Protein AF-A0A9P5PUR4-F1 (afdb_monomer)

Nearest PDB structures (foldseek):
  8imy-assembly1_S  TM=3.663E-01  e=2.023E+00  Homo sapiens

Organism: NCBI:txid206335

pLDDT: mean 73.43, std 9.09, range [33.31, 90.12]

Radius of gyration: 15.85 Å; Cα contacts (8 Å, |Δi|>4): 167; chains: 1; bounding box: 32×38×41 Å

Structure (mmCIF, N/CA/C/O backbone):
data_AF-A0A9P5PUR4-F1
#
_entry.id   AF-A0A9P5PUR4-F1
#
loop_
_atom_site.group_PDB
_atom_site.id
_atom_site.type_symbol
_atom_site.label_atom_id
_atom_site.label_alt_id
_atom_site.label_comp_id
_atom_site.label_asym_id
_atom_site.label_entity_id
_atom_site.label_seq_id
_atom_site.pdbx_PDB_ins_code
_atom_site.Cartn_x
_atom_site.Cartn_y
_atom_site.Cartn_z
_atom_site.occupancy
_atom_site.B_iso_or_equiv
_atom_site.auth_seq_id
_atom_site.auth_comp_id
_atom_site.auth_asym_id
_atom_site.auth_atom_id
_atom_site.pdbx_PDB_model_num
ATOM 1 N N . MET A 1 1 ? -4.296 4.371 4.339 1.00 65.94 1 MET A N 1
ATOM 2 C CA . MET A 1 1 ? -5.454 5.195 3.905 1.00 65.94 1 MET A CA 1
ATOM 3 C C . MET A 1 1 ? -6.447 5.204 5.054 1.00 65.94 1 MET A C 1
ATOM 5 O O . MET A 1 1 ? -6.571 4.180 5.701 1.00 65.94 1 MET A O 1
ATOM 9 N N . ASP A 1 2 ? -7.107 6.327 5.338 1.00 73.69 2 ASP A N 1
ATOM 10 C CA . ASP A 1 2 ? -8.073 6.411 6.443 1.00 73.69 2 ASP A CA 1
ATOM 11 C C . ASP A 1 2 ? -9.507 6.146 5.926 1.00 73.69 2 ASP A C 1
ATOM 13 O O . ASP A 1 2 ? -9.989 6.927 5.097 1.00 73.69 2 ASP A O 1
ATOM 17 N N . PRO A 1 3 ? -10.190 5.073 6.379 1.00 74.69 3 PRO A N 1
ATOM 18 C CA . PRO A 1 3 ? -11.517 4.684 5.894 1.00 74.69 3 PRO A CA 1
ATOM 19 C C . PRO A 1 3 ? -12.637 5.655 6.301 1.00 74.69 3 PRO A C 1
ATOM 21 O O . PRO A 1 3 ? -13.663 5.715 5.618 1.00 74.69 3 PRO A O 1
ATOM 24 N N . VAL A 1 4 ? -12.453 6.439 7.367 1.00 79.50 4 VAL A N 1
ATOM 25 C CA . VAL A 1 4 ? -13.396 7.488 7.777 1.00 79.50 4 VAL A CA 1
ATOM 26 C C . VAL A 1 4 ? -13.270 8.687 6.843 1.00 79.50 4 VAL A C 1
ATOM 28 O O . VAL A 1 4 ? -14.275 9.207 6.357 1.00 79.50 4 VAL A O 1
ATOM 31 N N . VAL A 1 5 ? -12.037 9.088 6.517 1.00 78.88 5 VAL A N 1
ATOM 32 C CA . VAL A 1 5 ? -11.772 10.209 5.597 1.00 78.88 5 VAL A CA 1
ATOM 33 C C . VAL A 1 5 ? -12.307 9.927 4.192 1.00 78.88 5 VAL A C 1
ATOM 35 O O . VAL A 1 5 ? -12.856 10.827 3.559 1.00 78.88 5 VAL A O 1
ATOM 38 N N . VAL A 1 6 ? -12.191 8.688 3.702 1.00 75.88 6 VAL A N 1
ATOM 39 C CA . VAL A 1 6 ? -12.723 8.308 2.379 1.00 75.88 6 VAL A CA 1
ATOM 40 C C . VAL A 1 6 ? -14.222 7.974 2.384 1.00 75.88 6 VAL A C 1
ATOM 42 O O . VAL A 1 6 ? -14.775 7.643 1.338 1.00 75.88 6 VAL A O 1
ATOM 45 N N . GLY A 1 7 ? -14.896 8.074 3.537 1.00 79.44 7 GLY A N 1
ATOM 46 C CA . GLY A 1 7 ? -16.344 7.882 3.661 1.00 79.44 7 GLY A CA 1
ATOM 47 C C . GLY A 1 7 ? -16.814 6.426 3.599 1.00 79.44 7 GLY A C 1
ATOM 48 O O . GLY A 1 7 ? -17.998 6.184 3.367 1.00 79.44 7 GLY A O 1
ATOM 49 N N . LEU A 1 8 ? -15.912 5.461 3.802 1.00 79.94 8 LEU A N 1
ATOM 50 C CA . LEU A 1 8 ? -16.257 4.038 3.906 1.00 79.94 8 LEU A CA 1
ATOM 51 C C . LEU A 1 8 ? -16.859 3.696 5.275 1.00 79.94 8 LEU A C 1
ATOM 53 O O . LEU A 1 8 ? -17.667 2.777 5.373 1.00 79.94 8 LEU A O 1
ATOM 57 N N . ILE A 1 9 ? -16.467 4.437 6.314 1.00 82.19 9 ILE A N 1
ATOM 58 C CA . ILE A 1 9 ? -16.952 4.301 7.691 1.00 82.19 9 ILE A CA 1
ATOM 59 C C . ILE A 1 9 ? -17.417 5.673 8.181 1.00 82.19 9 ILE A C 1
ATOM 61 O O . ILE A 1 9 ? -16.788 6.693 7.889 1.00 82.19 9 ILE A O 1
ATOM 65 N N . LYS A 1 10 ? -18.517 5.730 8.938 1.00 84.06 10 LYS A N 1
ATOM 66 C CA . LYS A 1 10 ? -18.958 6.986 9.554 1.00 84.06 10 LYS A CA 1
ATOM 67 C C . LYS A 1 10 ? -18.080 7.337 10.762 1.00 84.06 10 LYS A C 1
ATOM 69 O O . LYS A 1 10 ? -17.687 6.448 11.515 1.00 84.06 10 LYS A O 1
ATOM 74 N N . PRO A 1 11 ? -17.827 8.628 11.033 1.00 82.38 11 PRO A N 1
ATOM 75 C CA . PRO A 1 11 ? -17.131 9.032 12.252 1.00 82.38 11 PRO A CA 1
ATOM 76 C C . PRO A 1 11 ? -17.808 8.462 13.512 1.00 82.38 11 PRO A C 1
ATOM 78 O O . PRO A 1 11 ? -19.010 8.648 13.704 1.00 82.38 11 PRO A O 1
ATOM 81 N N . GLY A 1 12 ? -17.041 7.767 14.360 1.00 78.62 12 GLY A N 1
ATOM 82 C CA . GLY A 1 12 ? -17.527 7.144 15.603 1.00 78.62 12 GLY A CA 1
ATOM 83 C C . GLY A 1 12 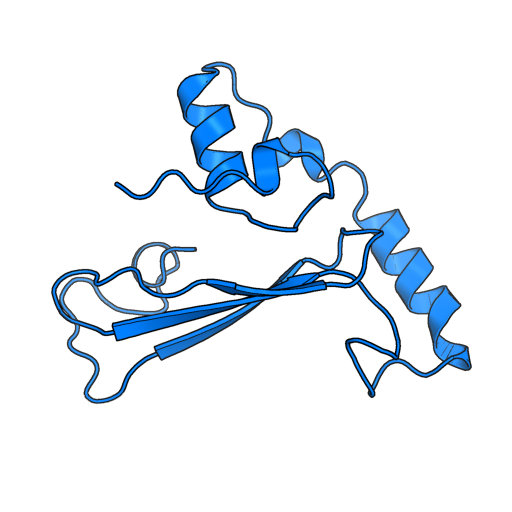? -18.325 5.845 15.421 1.00 78.62 12 GLY A C 1
ATOM 84 O O . GLY A 1 12 ? -18.920 5.345 16.378 1.00 78.62 12 GLY A O 1
ATOM 85 N N . GLU A 1 13 ? -18.381 5.295 14.207 1.00 80.69 13 GLU A N 1
ATOM 86 C CA . GLU A 1 13 ? -19.014 4.004 13.953 1.00 80.69 13 GLU A CA 1
ATOM 87 C C . GLU A 1 13 ? -18.180 2.856 14.530 1.00 80.69 13 GLU A C 1
ATOM 89 O O . GLU A 1 13 ? -16.990 2.715 14.250 1.00 80.69 13 GLU A O 1
ATOM 94 N N . LYS A 1 14 ? -18.830 2.003 15.328 1.00 78.12 14 LYS A N 1
ATOM 95 C CA . LYS A 1 14 ? -18.217 0.794 15.882 1.00 78.12 14 LYS A CA 1
ATOM 96 C C . LYS A 1 14 ? -18.453 -0.375 14.948 1.00 78.12 14 LYS A C 1
ATOM 98 O O . LYS A 1 14 ? -19.593 -0.795 14.751 1.00 78.12 14 LYS A O 1
ATOM 103 N N . LEU A 1 15 ? -17.372 -0.944 14.431 1.00 77.50 15 LEU A N 1
ATOM 104 C CA . LEU A 1 15 ? -17.448 -2.183 13.672 1.00 77.50 15 LEU A CA 1
ATOM 105 C C . LEU A 1 15 ? -17.476 -3.372 14.635 1.00 77.50 15 LEU A C 1
ATOM 107 O O . LEU A 1 15 ? -16.602 -3.521 15.487 1.00 77.50 15 LEU A O 1
ATOM 111 N N . ALA A 1 16 ? -18.470 -4.247 14.481 1.00 79.50 16 ALA A N 1
ATOM 112 C CA . ALA A 1 16 ? -18.553 -5.491 15.252 1.00 79.50 16 ALA A CA 1
ATOM 113 C C . ALA A 1 16 ? -17.455 -6.504 14.873 1.00 79.50 16 ALA A C 1
ATOM 115 O O . ALA A 1 16 ? -17.186 -7.439 15.625 1.00 79.50 16 ALA A O 1
ATOM 116 N N . VAL A 1 17 ? -16.834 -6.324 13.704 1.00 80.69 17 VAL A N 1
ATOM 117 C CA . VAL A 1 17 ? -15.763 -7.167 13.166 1.00 80.69 17 VAL A CA 1
ATOM 118 C C . VAL A 1 17 ? -14.582 -6.295 12.726 1.00 80.69 17 VAL A C 1
ATOM 120 O O . VAL A 1 17 ? -14.800 -5.145 12.339 1.00 80.69 17 VAL A O 1
ATOM 123 N N . PRO A 1 18 ? -13.339 -6.805 12.757 1.00 80.06 18 PRO A N 1
ATOM 124 C CA . PRO A 1 18 ? -12.196 -6.080 12.215 1.00 80.06 18 PRO A CA 1
ATOM 125 C C . PRO A 1 18 ? -12.353 -5.810 10.715 1.00 80.06 18 PRO A C 1
ATOM 127 O O . PRO A 1 18 ? -12.859 -6.657 9.977 1.00 80.06 18 PRO A O 1
ATOM 130 N N . MET A 1 19 ? -11.871 -4.655 10.259 1.00 80.12 19 MET A N 1
ATOM 131 C CA . MET A 1 19 ? -11.778 -4.336 8.836 1.00 80.12 19 MET A CA 1
ATOM 132 C C . MET A 1 19 ? -10.411 -4.770 8.300 1.00 80.12 19 MET A C 1
ATOM 134 O O . MET A 1 19 ? -9.382 -4.518 8.926 1.00 80.12 19 MET A O 1
ATOM 138 N N . ILE A 1 20 ? -10.400 -5.405 7.127 1.00 82.06 20 ILE A N 1
ATOM 139 C CA . ILE A 1 20 ? -9.179 -5.702 6.372 1.00 82.06 20 ILE A CA 1
ATOM 140 C C . ILE A 1 20 ? -9.207 -4.845 5.113 1.00 82.06 20 ILE A C 1
ATOM 142 O O . ILE A 1 20 ? -10.127 -4.960 4.303 1.00 82.06 20 ILE A O 1
ATOM 146 N N . GLN A 1 21 ? -8.196 -4.002 4.945 1.00 78.75 21 GLN A N 1
ATOM 147 C CA . GLN A 1 21 ? -7.989 -3.220 3.742 1.00 78.75 21 GLN A CA 1
ATOM 148 C C . GLN A 1 21 ? -6.829 -3.820 2.946 1.00 78.75 21 GLN A C 1
ATOM 150 O O . GLN A 1 21 ? -5.714 -3.952 3.443 1.00 78.75 21 GLN A O 1
ATOM 155 N N . ILE A 1 22 ? -7.098 -4.176 1.689 1.00 79.38 22 ILE A N 1
ATOM 156 C CA . ILE A 1 22 ? -6.078 -4.634 0.744 1.00 79.38 22 ILE A CA 1
ATOM 157 C C . ILE A 1 22 ? -5.817 -3.494 -0.236 1.00 79.38 22 ILE A C 1
ATOM 159 O O . ILE A 1 22 ? -6.723 -3.073 -0.956 1.00 79.38 22 ILE A O 1
ATOM 163 N N . VAL A 1 23 ? -4.592 -2.976 -0.243 1.00 76.62 23 VAL A N 1
ATOM 164 C CA . VAL A 1 23 ? -4.173 -1.896 -1.136 1.00 76.62 23 VAL A CA 1
ATOM 165 C C . VAL A 1 23 ? -3.243 -2.447 -2.198 1.00 76.62 23 VAL A C 1
ATOM 167 O O . VAL A 1 23 ? -2.181 -2.989 -1.895 1.00 76.62 23 VAL A O 1
ATOM 170 N N . PHE A 1 24 ? -3.641 -2.264 -3.451 1.00 75.50 24 PHE A N 1
ATOM 171 C CA . PHE A 1 24 ? -2.856 -2.660 -4.607 1.00 75.50 24 PHE A CA 1
ATOM 172 C C . PHE A 1 24 ? -2.038 -1.472 -5.128 1.00 75.50 24 PHE A C 1
ATOM 174 O O . PHE A 1 24 ? -2.547 -0.580 -5.806 1.00 75.50 24 PHE A O 1
ATOM 181 N N . ALA A 1 25 ? -0.752 -1.466 -4.793 1.00 75.62 25 ALA A N 1
ATOM 182 C CA . ALA A 1 25 ? 0.259 -0.528 -5.255 1.00 75.62 25 ALA A CA 1
ATOM 183 C C . ALA A 1 25 ? 0.798 -0.965 -6.631 1.00 75.62 25 ALA A C 1
ATOM 185 O O . ALA A 1 25 ? 1.912 -1.471 -6.779 1.00 75.62 25 ALA A O 1
ATOM 186 N N . LEU A 1 26 ? -0.038 -0.781 -7.655 1.00 71.12 26 LEU A N 1
ATOM 187 C CA . LEU A 1 26 ? 0.208 -1.278 -9.013 1.00 71.12 26 LEU A CA 1
ATOM 188 C C . LEU A 1 26 ? 1.416 -0.632 -9.706 1.00 71.12 26 LEU A C 1
ATOM 190 O O . LEU A 1 26 ? 1.959 -1.222 -10.630 1.00 71.12 26 LEU A O 1
ATOM 194 N N . GLY A 1 27 ? 1.820 0.562 -9.262 1.00 65.62 27 GLY A N 1
ATOM 195 C CA . GLY A 1 27 ? 2.907 1.358 -9.840 1.00 65.62 27 GLY A CA 1
ATOM 196 C C . GLY A 1 27 ? 4.324 0.864 -9.526 1.00 65.62 27 GLY A C 1
ATOM 197 O O . GLY A 1 27 ? 5.283 1.390 -10.086 1.00 65.62 27 GLY A O 1
ATOM 198 N N . SER A 1 28 ? 4.474 -0.119 -8.633 1.00 68.94 28 SER A N 1
ATOM 199 C CA . SER A 1 28 ? 5.788 -0.621 -8.224 1.00 68.94 28 SER A CA 1
ATOM 200 C C . SER A 1 28 ? 6.359 -1.600 -9.248 1.00 68.94 28 SER A C 1
ATOM 202 O O . SER A 1 28 ? 5.723 -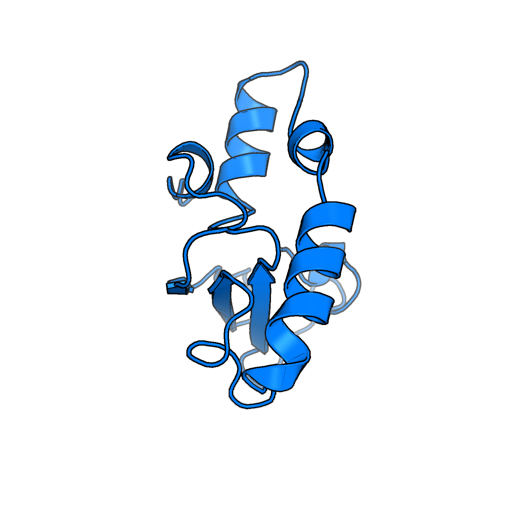2.593 -9.592 1.00 68.94 28 SER A O 1
ATOM 204 N N . GLU A 1 29 ? 7.597 -1.366 -9.682 1.00 65.81 29 GLU A N 1
ATOM 205 C CA . GLU A 1 29 ? 8.342 -2.309 -10.530 1.00 65.81 29 GLU A CA 1
ATOM 206 C C . GLU A 1 29 ? 8.769 -3.570 -9.756 1.00 65.81 29 GLU A C 1
ATOM 208 O O . GLU A 1 29 ? 8.970 -4.630 -10.346 1.00 65.81 29 GLU A O 1
ATOM 213 N N . THR A 1 30 ? 8.866 -3.477 -8.426 1.00 69.94 30 THR A N 1
ATOM 214 C CA . THR A 1 30 ? 9.218 -4.601 -7.553 1.00 69.94 30 THR A CA 1
ATOM 215 C C . THR A 1 30 ? 7.963 -5.204 -6.936 1.00 69.94 30 THR A C 1
ATOM 217 O O . THR A 1 30 ? 7.203 -4.511 -6.250 1.00 69.94 30 THR A O 1
ATOM 220 N N . CYS A 1 31 ? 7.782 -6.511 -7.130 1.00 64.75 31 CYS A N 1
ATOM 221 C CA . CYS A 1 31 ? 6.702 -7.272 -6.514 1.00 64.75 31 CYS A CA 1
ATOM 222 C C . CYS A 1 31 ? 6.967 -7.493 -5.020 1.00 64.75 31 CYS A C 1
ATOM 224 O O . CYS A 1 31 ? 8.032 -7.979 -4.636 1.00 64.75 31 CYS A O 1
ATOM 226 N N . ALA A 1 32 ? 6.008 -7.138 -4.165 1.00 72.19 32 ALA A N 1
ATOM 227 C CA . ALA A 1 32 ? 6.1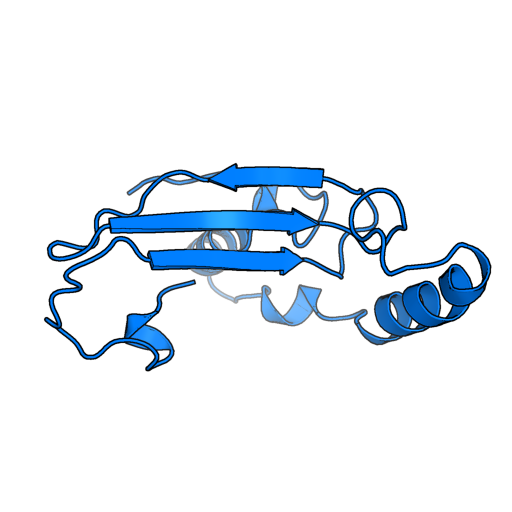24 -7.337 -2.723 1.00 72.19 32 ALA A CA 1
ATOM 228 C C . ALA A 1 32 ? 4.751 -7.438 -2.057 1.00 72.19 32 ALA A C 1
ATOM 230 O O . ALA A 1 32 ? 3.848 -6.667 -2.358 1.00 72.19 32 ALA A O 1
ATOM 231 N N . ILE A 1 33 ? 4.616 -8.337 -1.083 1.00 68.25 33 ILE A N 1
ATOM 232 C CA . ILE A 1 33 ? 3.455 -8.386 -0.190 1.00 68.25 33 ILE A CA 1
ATOM 233 C C . ILE A 1 33 ? 3.948 -8.001 1.201 1.00 68.25 33 ILE A C 1
ATOM 235 O O . ILE A 1 33 ? 4.827 -8.665 1.754 1.00 68.25 33 ILE A O 1
ATOM 239 N N . ARG A 1 34 ? 3.400 -6.928 1.778 1.00 68.75 34 ARG A N 1
ATOM 240 C CA . ARG A 1 34 ? 3.658 -6.562 3.175 1.00 68.75 34 ARG A CA 1
ATOM 241 C C . ARG A 1 34 ? 2.359 -6.407 3.943 1.00 68.75 34 ARG A C 1
ATOM 243 O O . ARG A 1 34 ? 1.477 -5.635 3.579 1.00 68.75 34 ARG A O 1
ATOM 250 N N . HIS A 1 35 ? 2.293 -7.111 5.063 1.00 66.94 35 HIS A N 1
ATOM 251 C CA . HIS A 1 35 ? 1.324 -6.841 6.111 1.00 66.94 35 HIS A CA 1
ATOM 252 C C . HIS A 1 35 ? 1.835 -5.673 6.959 1.00 66.94 35 HIS A C 1
ATOM 254 O O . HIS A 1 35 ? 2.936 -5.746 7.508 1.00 66.94 35 HIS A O 1
ATOM 260 N N . ILE A 1 36 ? 1.048 -4.604 7.059 1.00 65.44 36 ILE A N 1
ATOM 261 C CA . ILE A 1 36 ? 1.327 -3.470 7.937 1.00 65.44 36 ILE A CA 1
ATOM 262 C C . ILE A 1 36 ? 0.254 -3.480 9.017 1.00 65.44 36 ILE A C 1
ATOM 264 O O . ILE A 1 36 ? -0.922 -3.212 8.769 1.00 65.44 36 ILE A O 1
ATOM 268 N N . GLN A 1 37 ? 0.659 -3.846 10.232 1.00 58.56 37 GLN A N 1
ATOM 269 C CA . GLN A 1 37 ? -0.288 -3.984 11.324 1.00 58.56 37 GLN A CA 1
ATOM 270 C C . GLN A 1 37 ? -0.598 -2.635 11.988 1.00 58.56 37 GLN A C 1
ATOM 272 O O . GLN A 1 37 ? 0.282 -1.977 12.538 1.00 58.56 37 GLN A O 1
ATOM 277 N N . THR A 1 38 ? -1.902 -2.360 12.053 1.00 54.47 38 THR A N 1
ATOM 278 C CA . THR A 1 38 ? -2.650 -1.546 13.028 1.00 54.47 38 THR A CA 1
ATOM 279 C C . THR A 1 38 ? -2.404 -0.041 13.089 1.00 54.47 38 THR A C 1
ATOM 281 O O . THR A 1 38 ? -1.518 0.438 13.790 1.00 54.47 38 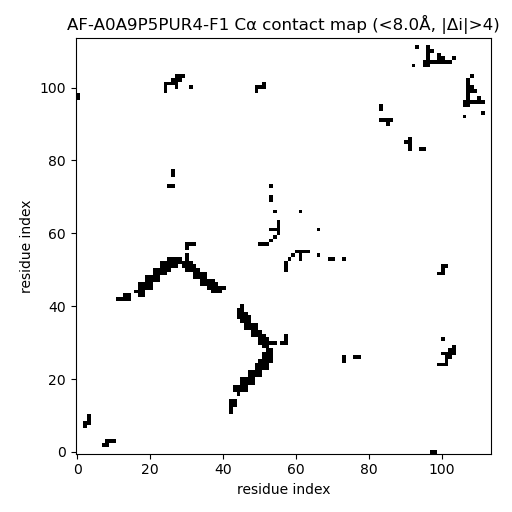THR A O 1
ATOM 284 N N . GLN A 1 39 ? -3.383 0.699 12.560 1.00 56.31 39 GLN A N 1
ATOM 285 C CA . GLN A 1 39 ? -3.952 1.814 13.313 1.00 56.31 39 GLN A CA 1
ATOM 286 C C . GLN A 1 39 ? -5.085 1.273 14.189 1.00 56.31 39 GLN A C 1
ATOM 288 O O . GLN A 1 39 ? -6.060 0.708 13.691 1.00 56.31 39 GLN A O 1
ATOM 293 N N . LYS A 1 40 ? -4.963 1.431 15.507 1.00 55.53 40 LYS A N 1
ATOM 294 C CA . LYS A 1 40 ? -6.116 1.346 16.403 1.00 55.53 40 LYS A CA 1
ATOM 295 C C . LYS A 1 40 ? -6.737 2.741 16.407 1.00 55.53 40 LYS A C 1
ATOM 297 O O . LYS A 1 40 ? -6.401 3.552 17.259 1.00 55.53 40 LYS A O 1
ATOM 302 N N . GLN A 1 41 ? -7.546 3.056 15.397 1.00 58.91 41 GLN A N 1
ATOM 303 C CA . GLN A 1 41 ? -8.367 4.265 15.444 1.00 58.91 41 GLN A CA 1
ATOM 304 C C . GLN A 1 41 ? -9.480 3.988 16.445 1.00 58.91 41 GLN A C 1
ATOM 306 O O . GLN A 1 41 ? -10.431 3.312 16.076 1.00 58.91 41 GLN A O 1
ATOM 311 N N . ASP A 1 42 ? -9.253 4.405 17.697 1.00 57.62 42 ASP A N 1
ATOM 312 C CA . ASP A 1 42 ? -10.073 4.453 18.927 1.00 57.62 42 ASP A CA 1
ATOM 313 C C . ASP A 1 42 ? -11.244 3.456 19.128 1.00 57.62 42 ASP A C 1
ATOM 315 O O . ASP A 1 42 ? -11.398 2.924 20.227 1.00 57.62 42 ASP A O 1
ATOM 319 N N . ASP A 1 43 ? -12.023 3.129 18.097 1.00 67.75 43 ASP A N 1
ATOM 320 C CA . ASP A 1 43 ? -13.254 2.339 18.128 1.00 67.75 43 ASP A CA 1
ATOM 321 C C . ASP A 1 43 ? -13.302 1.116 17.182 1.00 67.75 43 ASP A C 1
ATOM 323 O O . ASP A 1 43 ? -14.240 0.320 17.287 1.00 67.75 43 ASP A O 1
ATOM 327 N N . PHE A 1 44 ? -12.323 0.898 16.293 1.00 70.44 44 PHE A N 1
ATOM 328 C CA . PHE A 1 44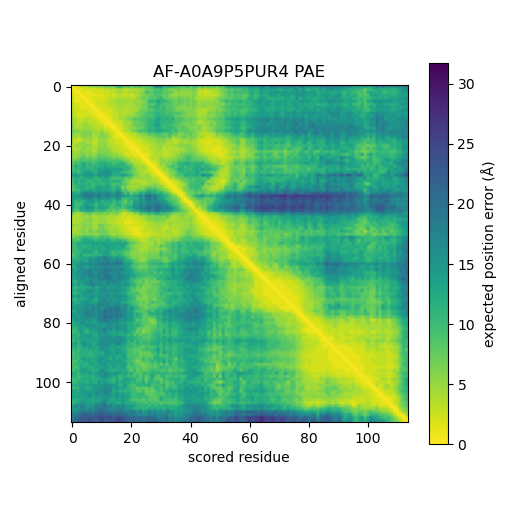 ? -12.263 -0.324 15.470 1.00 70.44 44 PHE A CA 1
ATOM 329 C C . PHE A 1 44 ? -10.833 -0.802 15.179 1.00 70.44 44 PHE A C 1
ATOM 331 O O . PHE A 1 44 ? -9.843 -0.096 15.368 1.00 70.44 44 PHE A O 1
ATOM 338 N N . MET A 1 45 ? -10.725 -2.064 14.758 1.00 75.81 45 MET A N 1
ATOM 339 C CA . MET A 1 45 ? -9.460 -2.706 14.406 1.00 75.81 45 MET A CA 1
ATOM 340 C C . MET A 1 45 ? -9.321 -2.764 12.883 1.00 75.81 45 MET A C 1
ATOM 342 O O . MET A 1 45 ? -10.160 -3.376 12.221 1.00 75.81 45 MET A O 1
ATOM 346 N N . LEU A 1 46 ? -8.270 -2.134 12.353 1.00 78.50 46 LEU A N 1
ATOM 347 C CA . LEU A 1 46 ? -7.945 -2.103 10.927 1.00 78.50 46 LEU A CA 1
ATOM 348 C C . LEU A 1 46 ? -6.635 -2.850 10.649 1.00 78.50 46 LEU A C 1
ATOM 350 O O . LEU A 1 46 ? -5.616 -2.604 11.303 1.00 78.50 46 LEU A O 1
ATOM 354 N N . TYR A 1 47 ? -6.668 -3.736 9.657 1.00 79.81 47 TYR A N 1
ATOM 355 C CA . TYR A 1 47 ? -5.500 -4.422 9.112 1.00 79.81 47 TYR A CA 1
ATOM 356 C C . TYR A 1 47 ? -5.243 -3.953 7.684 1.00 79.81 47 TYR A C 1
ATOM 358 O O . TYR A 1 47 ? -6.079 -4.187 6.812 1.00 79.81 47 TYR A O 1
ATOM 366 N N . ASP A 1 48 ? -4.079 -3.351 7.442 1.00 76.88 48 ASP A N 1
ATOM 367 C CA . ASP A 1 48 ? -3.673 -2.915 6.109 1.00 76.88 48 ASP A CA 1
ATOM 368 C C . ASP A 1 48 ? -2.714 -3.941 5.486 1.00 76.88 48 ASP A C 1
ATOM 370 O O . ASP A 1 48 ? -1.623 -4.219 5.994 1.00 76.88 48 ASP A O 1
ATOM 374 N N . ILE A 1 49 ? -3.111 -4.505 4.349 1.00 80.81 49 ILE A N 1
ATOM 375 C CA . ILE A 1 49 ? -2.286 -5.395 3.532 1.00 80.81 49 ILE A CA 1
ATOM 376 C C . ILE A 1 49 ? -1.924 -4.641 2.261 1.00 80.81 49 ILE A C 1
ATOM 378 O O . ILE A 1 49 ? -2.792 -4.324 1.451 1.00 80.81 49 ILE A O 1
ATOM 382 N N . TRP A 1 50 ? -0.638 -4.366 2.079 1.00 77.94 50 TRP A N 1
ATOM 383 C CA . TRP A 1 50 ? -0.134 -3.683 0.897 1.00 77.94 50 TRP A CA 1
ATOM 384 C C . TRP A 1 50 ? 0.507 -4.687 -0.048 1.00 77.94 50 TRP A C 1
ATOM 386 O O . TRP A 1 50 ? 1.371 -5.480 0.338 1.00 77.94 50 TRP A O 1
ATOM 396 N N . ILE A 1 51 ? 0.053 -4.648 -1.293 1.00 78.00 51 ILE A N 1
ATOM 397 C CA . ILE A 1 51 ? 0.444 -5.555 -2.360 1.00 78.00 51 ILE A CA 1
ATOM 398 C C . ILE A 1 51 ? 1.000 -4.706 -3.495 1.00 78.00 51 ILE A C 1
ATOM 400 O O . ILE A 1 51 ? 0.280 -3.906 -4.083 1.00 78.00 51 ILE A O 1
ATOM 404 N N . ALA A 1 52 ? 2.284 -4.863 -3.777 1.00 79.56 52 ALA A N 1
ATOM 405 C CA . ALA A 1 52 ? 3.020 -4.082 -4.752 1.00 79.56 52 ALA A CA 1
ATOM 406 C C . ALA A 1 52 ? 3.326 -4.908 -5.995 1.00 79.56 52 ALA A C 1
ATOM 408 O O . ALA A 1 52 ? 3.689 -6.081 -5.886 1.00 79.56 52 ALA A O 1
ATOM 409 N N . GLY A 1 53 ? 3.244 -4.249 -7.148 1.00 70.62 53 GLY A N 1
ATOM 410 C CA . GLY A 1 53 ? 3.585 -4.819 -8.444 1.00 70.62 53 GLY A CA 1
ATOM 411 C C . GLY A 1 53 ? 2.445 -5.583 -9.109 1.00 70.62 53 GLY A C 1
ATOM 412 O O . GLY A 1 53 ? 1.516 -6.060 -8.465 1.00 70.62 53 GLY A O 1
ATOM 413 N N . LEU A 1 54 ? 2.522 -5.660 -10.436 1.00 70.38 54 LEU A N 1
ATOM 414 C CA . LEU A 1 54 ? 1.574 -6.342 -11.312 1.00 70.38 54 LEU A CA 1
ATOM 415 C C . LEU A 1 54 ? 2.280 -7.518 -11.991 1.00 70.38 54 LEU A C 1
ATOM 417 O O . LEU A 1 54 ? 2.863 -7.369 -13.066 1.00 70.38 54 LEU A O 1
ATOM 421 N N . SER A 1 55 ? 2.255 -8.683 -11.349 1.00 69.56 55 SER A N 1
ATOM 422 C CA . SER A 1 55 ? 2.808 -9.911 -11.922 1.00 69.56 55 SER A CA 1
ATOM 423 C C . SER A 1 55 ? 1.947 -11.131 -11.577 1.00 69.56 55 SER A C 1
ATOM 425 O O . SER A 1 55 ? 1.221 -11.097 -10.576 1.00 69.56 55 SER A O 1
ATOM 427 N N . PRO A 1 56 ? 2.074 -12.228 -12.346 1.00 69.38 56 PRO A N 1
ATOM 428 C CA . PRO A 1 56 ? 1.451 -13.514 -12.029 1.00 69.38 56 PRO A CA 1
ATOM 429 C C . PRO A 1 56 ? 1.793 -14.042 -10.625 1.00 69.38 56 PRO A C 1
ATOM 431 O O . PRO A 1 56 ? 1.008 -14.767 -10.020 1.00 69.38 56 PRO A O 1
ATOM 434 N N . GLU A 1 57 ? 2.960 -13.671 -10.087 1.00 70.00 57 GLU A N 1
ATOM 435 C CA . GLU A 1 57 ? 3.439 -14.102 -8.764 1.00 70.00 57 GLU A CA 1
ATOM 436 C C . GLU A 1 57 ? 2.626 -13.479 -7.623 1.00 70.00 57 GLU A C 1
ATOM 438 O O . GLU A 1 57 ? 2.472 -14.074 -6.557 1.00 70.00 57 GLU A O 1
ATOM 443 N N . VAL A 1 58 ? 2.110 -12.270 -7.853 1.00 68.81 58 VAL A N 1
ATOM 444 C CA . VAL A 1 58 ? 1.325 -11.497 -6.885 1.00 68.81 58 VAL A CA 1
ATOM 445 C C . VAL A 1 58 ? -0.173 -11.638 -7.158 1.00 68.81 58 VAL A C 1
ATOM 447 O O . VAL A 1 58 ? -0.984 -11.697 -6.233 1.00 68.81 58 VAL A O 1
ATOM 450 N N . PHE A 1 59 ? -0.540 -11.740 -8.432 1.00 69.31 59 PHE A N 1
ATOM 451 C CA . PHE A 1 59 ? -1.904 -11.869 -8.906 1.00 69.31 59 PHE A CA 1
ATOM 452 C C . PHE A 1 59 ? -2.009 -13.072 -9.836 1.00 69.31 59 PHE A C 1
ATOM 454 O O . PHE A 1 59 ? -1.791 -12.947 -11.033 1.00 69.31 59 PHE A O 1
ATOM 461 N N . GLY A 1 60 ? -2.437 -14.225 -9.318 1.00 66.81 60 GLY A N 1
ATOM 462 C CA . GLY A 1 60 ? -2.603 -15.443 -10.130 1.00 66.81 60 GLY A CA 1
ATOM 463 C C . GLY A 1 60 ? -3.660 -15.355 -11.246 1.00 66.81 60 GLY A C 1
ATOM 464 O O . GLY A 1 60 ? -3.821 -16.304 -12.001 1.00 66.81 60 GLY A O 1
ATOM 465 N N . VAL A 1 61 ? -4.391 -14.238 -11.337 1.00 67.88 61 VAL A N 1
ATOM 466 C CA . VAL A 1 61 ? -5.282 -13.882 -12.460 1.00 67.88 61 VAL A CA 1
ATOM 467 C C . VAL A 1 61 ? -4.554 -13.177 -13.607 1.00 67.88 61 VAL A C 1
ATOM 469 O O . VAL A 1 61 ? -5.129 -13.033 -14.679 1.00 67.88 61 VAL A O 1
ATOM 472 N N . VAL A 1 62 ? -3.321 -12.720 -13.391 1.00 69.38 62 VAL A N 1
ATOM 473 C CA . VAL A 1 62 ? -2.452 -12.205 -14.447 1.00 69.38 62 VAL A CA 1
ATOM 474 C C . VAL A 1 62 ? -1.796 -13.406 -15.109 1.00 69.38 62 VAL A C 1
ATOM 476 O O . VAL A 1 62 ? -0.913 -14.026 -14.519 1.00 69.38 62 VAL A O 1
ATOM 479 N N . ASP A 1 63 ? -2.245 -13.754 -16.311 1.00 75.06 63 ASP A N 1
ATOM 480 C CA . ASP A 1 63 ? -1.560 -14.758 -17.120 1.00 75.06 63 ASP A CA 1
ATOM 481 C C . ASP A 1 63 ? -0.268 -14.164 -17.712 1.00 75.06 63 ASP A C 1
ATOM 483 O O . ASP A 1 63 ? -0.149 -12.947 -17.897 1.00 75.06 63 ASP A O 1
ATOM 487 N N . GLN A 1 64 ? 0.707 -15.015 -18.037 1.00 74.62 64 GLN A N 1
ATOM 488 C CA . GLN A 1 64 ? 1.913 -14.592 -18.754 1.00 74.62 64 GLN A CA 1
ATOM 489 C C . GLN A 1 64 ? 1.566 -13.934 -20.094 1.00 74.62 64 GLN A C 1
ATOM 491 O O . GLN A 1 64 ? 2.217 -12.960 -20.478 1.00 74.62 64 GLN A O 1
ATOM 496 N N . ASP A 1 65 ? 0.514 -14.410 -20.761 1.00 81.50 65 ASP A N 1
ATOM 497 C CA . ASP A 1 65 ? 0.032 -13.846 -22.024 1.00 81.50 65 ASP A CA 1
ATOM 498 C C . ASP A 1 65 ? -0.511 -12.410 -21.857 1.00 81.50 65 ASP A C 1
ATOM 500 O O . ASP A 1 65 ? -0.381 -11.577 -22.760 1.00 81.50 65 ASP A O 1
ATOM 504 N N . ASP A 1 66 ? -1.028 -12.070 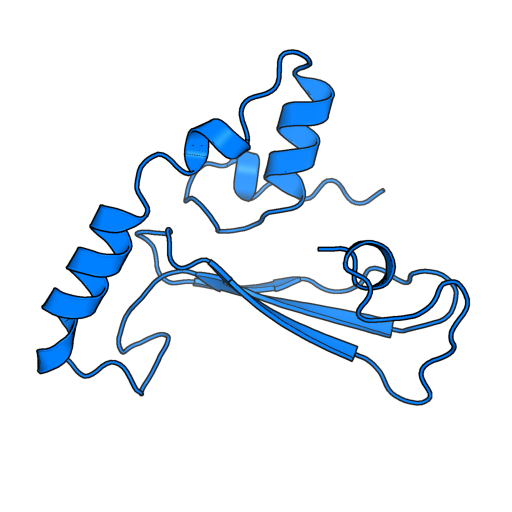-20.671 1.00 77.81 66 ASP A N 1
ATOM 505 C CA . ASP A 1 66 ? -1.580 -10.749 -20.355 1.00 77.81 66 ASP A CA 1
ATOM 506 C C . ASP A 1 66 ? -0.523 -9.754 -19.854 1.00 77.81 66 ASP A C 1
ATOM 508 O O . ASP A 1 66 ? -0.815 -8.563 -19.697 1.00 77.81 66 ASP A O 1
ATOM 512 N N . GLN A 1 67 ? 0.720 -10.191 -19.619 1.00 75.50 67 GLN A N 1
ATOM 513 C CA . GLN A 1 67 ? 1.789 -9.365 -19.040 1.00 75.50 67 GLN A CA 1
ATOM 514 C C . GLN A 1 67 ? 1.973 -8.033 -19.786 1.00 75.50 67 GLN A C 1
ATOM 516 O O . GLN A 1 67 ? 2.244 -6.998 -19.174 1.00 75.50 67 GLN A O 1
ATOM 521 N N . TYR A 1 68 ? 1.793 -8.023 -21.110 1.00 80.00 68 TYR A N 1
ATOM 522 C CA . TYR A 1 68 ? 1.918 -6.804 -21.910 1.00 80.00 68 TYR A CA 1
ATOM 523 C C . TYR A 1 68 ? 0.804 -5.776 -21.611 1.00 80.00 68 TYR A C 1
ATOM 525 O O . TYR A 1 68 ? 1.065 -4.571 -21.637 1.00 80.00 68 TYR A O 1
ATOM 533 N N . ILE A 1 69 ? -0.422 -6.225 -21.308 1.00 80.56 69 ILE A N 1
ATOM 534 C CA . ILE A 1 69 ? -1.559 -5.364 -20.940 1.00 80.56 69 ILE A CA 1
ATOM 535 C C . ILE A 1 69 ? -1.251 -4.678 -19.612 1.00 80.56 69 ILE A C 1
ATOM 537 O O . ILE 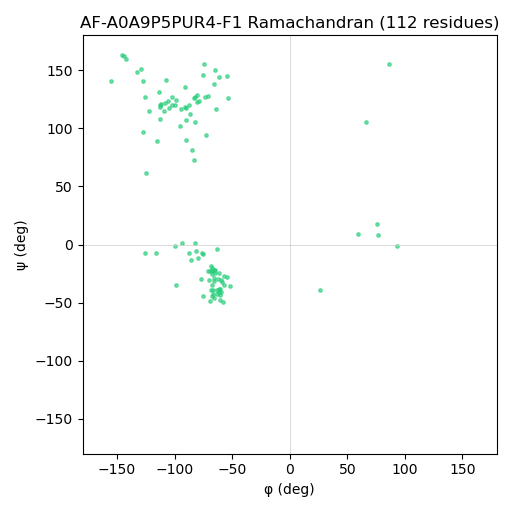A 1 69 ? -1.389 -3.460 -19.487 1.00 80.56 69 ILE A O 1
ATOM 541 N N . TRP A 1 70 ? -0.759 -5.447 -18.645 1.00 74.94 70 TRP A N 1
ATOM 542 C CA . TRP A 1 70 ? -0.387 -4.936 -17.330 1.00 74.94 70 TRP A CA 1
ATOM 543 C C . TRP A 1 70 ? 0.806 -3.986 -17.391 1.00 74.94 70 TRP A C 1
ATOM 545 O O . TRP A 1 70 ? 0.765 -2.925 -16.771 1.00 74.94 70 TRP A O 1
ATOM 555 N N . ASN A 1 71 ? 1.807 -4.282 -18.223 1.00 75.25 71 ASN A N 1
ATOM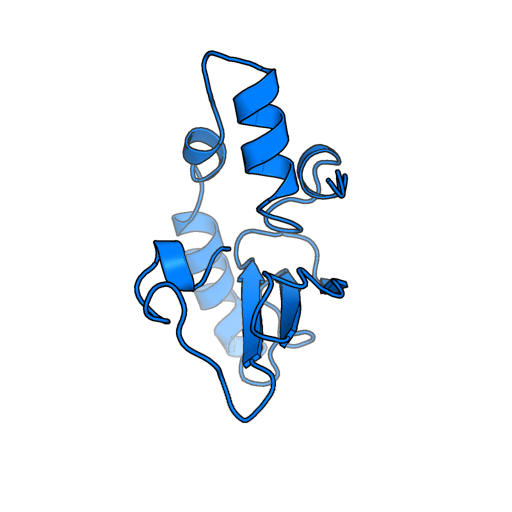 556 C CA . ASN A 1 71 ? 2.908 -3.356 -18.489 1.00 75.25 71 ASN A CA 1
ATOM 557 C C . ASN A 1 71 ? 2.405 -2.038 -19.102 1.00 75.25 71 ASN A C 1
ATOM 559 O O . ASN A 1 71 ? 2.891 -0.970 -18.740 1.00 75.25 71 ASN A O 1
ATOM 563 N N . ASN A 1 72 ? 1.410 -2.081 -19.994 1.00 79.56 72 ASN A N 1
ATOM 564 C CA . ASN A 1 72 ? 0.812 -0.871 -20.561 1.00 79.56 72 ASN A CA 1
ATOM 565 C C . ASN A 1 72 ? 0.017 -0.065 -19.527 1.00 79.56 72 ASN A C 1
ATOM 567 O O . ASN A 1 72 ? 0.110 1.161 -19.520 1.00 79.56 72 ASN A O 1
ATOM 571 N N . LEU A 1 73 ? -0.723 -0.726 -18.633 1.00 74.38 73 LEU A N 1
ATOM 572 C CA . LEU A 1 73 ? -1.396 -0.061 -17.512 1.00 74.38 73 LEU A CA 1
ATOM 573 C C . LEU A 1 73 ? -0.383 0.591 -16.559 1.00 74.38 73 LEU A C 1
ATOM 575 O O . LEU A 1 73 ? -0.567 1.742 -16.164 1.00 74.38 73 LEU A O 1
ATOM 579 N N . LEU A 1 74 ? 0.721 -0.098 -16.259 1.00 72.00 74 LEU A N 1
ATOM 580 C CA . LEU A 1 74 ? 1.824 0.445 -15.468 1.00 72.00 74 LEU A CA 1
ATOM 581 C C . LEU A 1 74 ? 2.444 1.675 -16.148 1.00 72.00 74 LEU A C 1
ATOM 583 O O . LEU A 1 74 ? 2.595 2.723 -15.522 1.00 72.00 74 LEU A O 1
ATOM 587 N N . LEU A 1 75 ? 2.745 1.588 -17.446 1.00 72.62 75 LEU A N 1
ATOM 588 C CA . LEU A 1 75 ? 3.259 2.712 -18.235 1.00 72.62 75 LEU A CA 1
ATOM 589 C C . LEU A 1 75 ? 2.287 3.898 -18.252 1.00 72.62 75 LEU A C 1
ATOM 591 O O . LEU A 1 75 ? 2.726 5.040 -18.120 1.00 72.62 75 LEU A O 1
ATOM 595 N N . ALA A 1 76 ? 0.983 3.638 -18.375 1.00 73.19 76 ALA A N 1
ATOM 596 C CA . ALA A 1 76 ? -0.055 4.665 -18.335 1.00 73.19 76 ALA A CA 1
ATOM 597 C C . ALA A 1 76 ? -0.188 5.328 -16.955 1.00 73.19 76 ALA A C 1
ATOM 599 O O . ALA A 1 76 ? -0.661 6.459 -16.870 1.00 73.19 76 ALA A O 1
ATOM 600 N N . SER A 1 77 ? 0.250 4.659 -15.887 1.00 68.38 77 SER A N 1
ATOM 601 C CA . SER A 1 77 ? 0.201 5.197 -14.526 1.00 68.38 77 SER A CA 1
ATOM 602 C C . SER A 1 77 ? 1.334 6.185 -14.203 1.00 68.38 77 SER A C 1
ATOM 604 O O . SER A 1 77 ? 1.270 6.863 -13.179 1.00 68.38 77 SER A O 1
ATOM 606 N N . ARG A 1 78 ? 2.367 6.298 -15.057 1.00 69.94 78 ARG A N 1
ATOM 607 C CA . ARG A 1 78 ? 3.538 7.175 -14.846 1.00 69.94 78 ARG A CA 1
ATOM 608 C C . ARG A 1 78 ? 3.148 8.635 -14.591 1.00 69.94 78 ARG A C 1
ATOM 610 O O . ARG A 1 78 ? 2.226 9.167 -15.204 1.00 69.94 78 ARG A 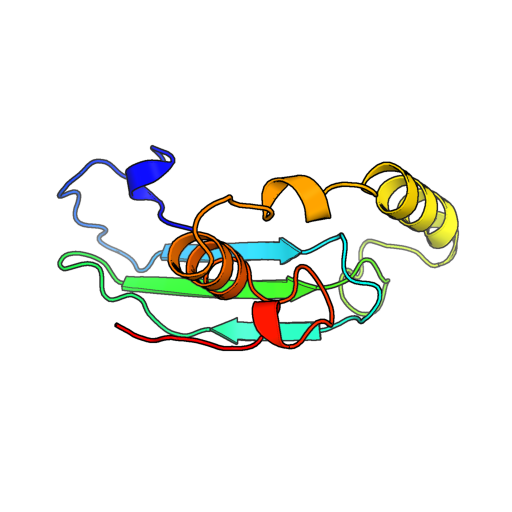O 1
ATOM 617 N N . GLY A 1 79 ? 3.913 9.319 -13.737 1.00 71.31 79 GLY A N 1
ATOM 618 C CA . GLY A 1 79 ? 3.652 10.704 -13.335 1.00 71.31 79 GLY A CA 1
ATOM 619 C C . GLY A 1 79 ? 2.817 10.824 -12.059 1.00 71.31 79 GLY A C 1
ATOM 620 O O . GLY A 1 79 ? 2.583 11.944 -11.592 1.00 71.31 79 GLY A O 1
ATOM 621 N N . TRP A 1 80 ? 2.414 9.691 -11.478 1.00 75.50 80 TRP A N 1
ATOM 622 C CA . TRP A 1 80 ? 1.796 9.599 -10.160 1.00 75.50 80 TRP A CA 1
ATOM 623 C C . TRP A 1 80 ? 2.691 10.198 -9.062 1.00 75.50 80 TRP A C 1
ATOM 625 O O . TRP A 1 80 ? 2.177 10.725 -8.079 1.00 75.50 80 TRP A O 1
ATOM 635 N N . GLU A 1 81 ? 4.017 10.212 -9.240 1.00 76.38 81 GLU A N 1
ATOM 636 C CA . GLU A 1 81 ? 4.984 10.715 -8.256 1.00 76.38 81 GLU A CA 1
ATOM 637 C C . GLU A 1 81 ? 4.726 12.187 -7.907 1.00 76.38 81 GLU A C 1
ATOM 639 O O . GLU A 1 81 ? 4.910 12.615 -6.766 1.00 76.38 81 GLU A O 1
ATOM 644 N N . LYS A 1 82 ? 4.224 12.965 -8.877 1.00 81.62 82 LYS A N 1
ATOM 645 C CA . LYS A 1 82 ? 3.872 14.379 -8.687 1.00 81.62 82 LYS A CA 1
ATOM 646 C C . LYS A 1 82 ? 2.725 14.577 -7.697 1.00 81.62 82 LYS A C 1
ATOM 648 O O . LYS A 1 82 ? 2.637 15.646 -7.103 1.00 81.62 82 LYS A O 1
ATOM 653 N N . MET A 1 83 ? 1.867 13.572 -7.501 1.00 80.56 83 MET A N 1
ATOM 654 C CA . MET A 1 83 ? 0.786 13.621 -6.507 1.00 80.56 83 MET A CA 1
ATOM 655 C C . MET A 1 83 ? 1.328 13.663 -5.074 1.00 80.56 83 MET A C 1
ATOM 657 O O . MET A 1 83 ? 0.637 14.130 -4.173 1.00 80.56 83 MET A O 1
ATOM 661 N N . PHE A 1 84 ? 2.567 13.208 -4.876 1.00 79.12 84 PHE A N 1
ATOM 662 C CA . PHE A 1 84 ? 3.255 13.195 -3.588 1.00 79.12 84 PHE A CA 1
ATOM 663 C C . PHE A 1 84 ? 4.227 14.363 -3.413 1.00 79.12 84 PHE A C 1
ATOM 665 O O . PHE A 1 84 ? 4.851 14.466 -2.365 1.00 79.12 84 PHE A O 1
ATOM 672 N N . SER A 1 85 ? 4.377 15.239 -4.412 1.00 84.25 85 SER A N 1
ATOM 673 C CA . SER A 1 85 ? 5.207 16.440 -4.291 1.00 84.25 85 SER A CA 1
ATOM 674 C C . SER A 1 85 ? 4.454 17.528 -3.528 1.00 84.25 85 SER A C 1
ATOM 676 O O . SER A 1 85 ? 3.375 17.950 -3.949 1.00 84.25 85 SER A O 1
ATOM 678 N N . HIS A 1 86 ? 5.031 18.029 -2.437 1.00 88.38 86 HIS A N 1
ATOM 679 C CA . HIS A 1 86 ? 4.431 19.102 -1.646 1.00 88.38 86 HIS A CA 1
ATOM 680 C C . HIS A 1 86 ? 5.459 20.192 -1.325 1.00 88.38 86 HIS A C 1
ATOM 682 O O . HIS A 1 86 ? 6.650 19.938 -1.188 1.00 88.38 86 HIS A O 1
ATOM 688 N N . ARG A 1 87 ? 5.012 21.451 -1.209 1.00 87.62 87 ARG A N 1
ATOM 689 C CA . ARG A 1 87 ? 5.925 22.576 -0.908 1.00 87.62 87 ARG A CA 1
ATOM 690 C C . ARG A 1 87 ? 6.551 22.472 0.481 1.00 87.62 87 ARG A C 1
ATOM 692 O O . ARG A 1 87 ? 7.655 22.961 0.685 1.00 87.62 87 ARG A O 1
ATOM 699 N N . ASP A 1 88 ? 5.811 21.894 1.420 1.00 90.12 88 ASP A N 1
ATOM 700 C CA . ASP A 1 88 ? 6.294 21.587 2.764 1.00 90.12 88 ASP A CA 1
ATOM 701 C C . ASP A 1 88 ? 6.908 20.172 2.802 1.00 90.12 88 ASP A C 1
ATOM 703 O O . ASP A 1 88 ? 6.165 19.205 2.594 1.00 90.12 88 ASP A O 1
ATOM 707 N N . PRO A 1 89 ? 8.216 20.037 3.104 1.00 86.38 89 PRO A N 1
ATOM 708 C CA . PRO A 1 89 ? 8.907 18.749 3.156 1.00 86.38 89 PRO A CA 1
ATOM 709 C C . PRO A 1 89 ? 8.361 17.787 4.215 1.00 86.38 89 PRO A C 1
ATOM 711 O O . PRO A 1 89 ? 8.440 16.574 4.031 1.00 86.38 89 PRO A O 1
ATOM 714 N N . ILE A 1 90 ? 7.814 18.300 5.325 1.00 84.75 90 ILE A N 1
ATOM 715 C CA . ILE A 1 90 ? 7.262 17.453 6.395 1.00 84.75 90 ILE A CA 1
ATOM 716 C C . ILE A 1 90 ? 5.987 16.772 5.900 1.00 84.75 90 ILE A C 1
ATOM 718 O O . ILE A 1 90 ? 5.851 15.553 6.010 1.00 84.75 90 ILE A O 1
ATOM 722 N N . THR A 1 91 ? 5.080 17.553 5.311 1.00 82.31 91 THR A N 1
ATOM 723 C CA . THR A 1 91 ? 3.852 17.037 4.701 1.00 82.31 91 THR A CA 1
ATOM 724 C C . THR A 1 91 ? 4.166 16.060 3.567 1.00 82.31 91 THR A C 1
ATOM 726 O O . THR A 1 91 ? 3.569 14.991 3.512 1.00 82.31 91 THR A O 1
ATOM 729 N N . GLU A 1 92 ? 5.139 16.366 2.702 1.00 84.88 92 GLU A N 1
ATOM 730 C CA . GLU A 1 92 ? 5.581 15.446 1.644 1.00 84.88 92 GLU A CA 1
ATOM 731 C C . GLU A 1 92 ? 6.061 14.101 2.215 1.00 84.88 92 GLU A C 1
ATOM 733 O O . GLU A 1 92 ? 5.606 13.042 1.779 1.00 84.88 92 GLU A O 1
ATOM 738 N N . ALA A 1 93 ? 6.936 14.128 3.224 1.00 82.81 93 ALA A N 1
ATOM 739 C CA . ALA A 1 93 ? 7.430 12.915 3.869 1.00 82.81 93 ALA A CA 1
ATOM 740 C C . ALA A 1 93 ? 6.300 12.107 4.529 1.00 82.81 93 ALA A C 1
ATOM 742 O O . ALA A 1 93 ? 6.294 10.880 4.449 1.00 82.81 93 ALA A O 1
ATOM 743 N N . GLN A 1 94 ? 5.313 12.776 5.138 1.00 79.81 94 GLN A N 1
ATOM 744 C CA . GLN A 1 94 ? 4.127 12.112 5.685 1.00 79.81 94 GLN A CA 1
ATOM 745 C C . GLN A 1 94 ? 3.249 11.488 4.594 1.00 79.81 94 GLN A C 1
ATOM 747 O O . GLN A 1 94 ? 2.794 10.360 4.748 1.00 79.81 94 GLN A O 1
ATOM 752 N N . MET A 1 95 ? 3.021 12.178 3.475 1.00 80.69 95 MET A N 1
ATOM 753 C CA . MET A 1 95 ? 2.234 11.631 2.365 1.00 80.69 95 MET A CA 1
ATOM 754 C C . MET A 1 95 ? 2.884 10.370 1.780 1.00 80.69 95 MET A C 1
ATOM 756 O O . MET A 1 95 ? 2.185 9.394 1.490 1.00 80.69 95 MET A O 1
ATOM 760 N N . LYS A 1 96 ? 4.218 10.377 1.647 1.00 83.31 96 LYS A N 1
ATOM 761 C CA . LYS A 1 96 ? 5.003 9.230 1.170 1.00 83.31 96 LYS A CA 1
ATOM 762 C C . LYS A 1 96 ? 4.984 8.068 2.171 1.00 83.31 96 LYS A C 1
ATOM 764 O O . LYS A 1 96 ? 4.692 6.944 1.768 1.00 83.31 96 LYS A O 1
ATOM 769 N N . SER A 1 97 ? 5.161 8.328 3.470 1.00 75.62 97 SER A N 1
ATOM 770 C CA . SER A 1 97 ? 5.108 7.280 4.508 1.00 75.62 97 SER A CA 1
ATOM 771 C C . SER A 1 97 ? 3.715 6.670 4.700 1.00 75.62 97 SER A C 1
ATOM 773 O O . SER A 1 97 ? 3.591 5.513 5.100 1.00 75.62 97 SER A O 1
ATOM 775 N N . MET A 1 98 ? 2.656 7.416 4.372 1.00 72.44 98 MET A N 1
ATOM 776 C CA . MET A 1 98 ? 1.269 6.937 4.390 1.00 72.44 98 MET A CA 1
ATOM 777 C C . MET A 1 98 ? 0.861 6.142 3.139 1.00 72.44 98 MET A C 1
ATOM 779 O O . MET A 1 98 ? -0.251 5.604 3.109 1.00 72.44 98 MET A O 1
ATOM 783 N N . SER A 1 99 ? 1.731 6.057 2.126 1.00 73.81 99 SER A N 1
ATOM 784 C CA . SER A 1 99 ? 1.461 5.368 0.855 1.00 73.81 99 SER A CA 1
ATOM 785 C C . SER A 1 99 ? 2.517 4.308 0.544 1.00 73.81 99 SER A C 1
ATOM 787 O O . SER A 1 99 ? 3.244 4.423 -0.446 1.00 73.81 99 SER A O 1
ATOM 789 N N . PRO A 1 100 ? 2.652 3.287 1.404 1.00 68.88 100 PRO A N 1
ATOM 790 C CA . PRO A 1 100 ? 3.767 2.374 1.318 1.00 68.88 100 PRO A CA 1
ATOM 791 C C . PRO A 1 100 ? 3.783 1.532 0.047 1.00 68.88 100 PRO A C 1
ATOM 793 O O . PRO A 1 100 ? 2.746 1.189 -0.513 1.00 68.88 100 PRO A O 1
ATOM 796 N N . LEU A 1 101 ? 4.990 1.174 -0.394 1.00 69.25 101 LEU A N 1
ATOM 797 C CA . LEU A 1 101 ? 5.240 0.298 -1.546 1.00 69.25 101 LEU A CA 1
ATOM 798 C C . LEU A 1 101 ? 4.686 0.773 -2.899 1.00 69.25 101 LEU A C 1
ATOM 800 O O . LEU A 1 101 ? 4.741 0.023 -3.869 1.00 69.25 101 LEU A O 1
ATOM 804 N N . ILE A 1 102 ? 4.184 2.005 -3.003 1.00 73.56 102 ILE A N 1
ATOM 805 C CA . ILE A 1 102 ? 3.824 2.608 -4.295 1.00 73.56 102 ILE A CA 1
ATOM 806 C C . ILE A 1 102 ? 5.060 2.870 -5.173 1.00 73.56 102 ILE A C 1
ATOM 808 O O . ILE A 1 102 ? 4.948 2.947 -6.391 1.00 73.56 102 ILE A O 1
ATOM 812 N N . SER A 1 103 ? 6.242 2.939 -4.549 1.00 74.75 103 SER A N 1
ATOM 813 C CA . SER A 1 103 ? 7.562 2.962 -5.178 1.00 74.75 103 SER A CA 1
ATOM 814 C C . SER A 1 103 ? 8.575 2.191 -4.330 1.00 74.75 103 SER A C 1
ATOM 816 O O . SER A 1 103 ? 8.357 1.947 -3.141 1.00 74.75 103 SER A O 1
ATOM 818 N N . SER A 1 104 ? 9.691 1.823 -4.959 1.00 67.94 104 SER A N 1
ATOM 819 C CA . SER A 1 104 ? 10.877 1.244 -4.326 1.00 67.94 104 SER A CA 1
ATOM 820 C C . SER A 1 104 ? 11.740 2.266 -3.569 1.00 67.94 104 SER A C 1
ATOM 822 O O . SER A 1 104 ? 12.675 1.864 -2.879 1.00 67.94 104 SER A O 1
ATOM 824 N N . ASP A 1 105 ? 11.442 3.565 -3.676 1.00 75.12 105 ASP A N 1
ATOM 825 C CA . ASP A 1 105 ? 12.132 4.629 -2.938 1.00 75.12 105 ASP A CA 1
ATOM 826 C C . ASP A 1 105 ? 11.884 4.513 -1.418 1.00 75.12 105 ASP A C 1
ATOM 828 O O . ASP A 1 105 ? 10.770 4.247 -0.950 1.00 75.12 105 ASP A O 1
ATOM 832 N N . GLU A 1 106 ? 12.943 4.719 -0.632 1.00 72.81 106 GLU A N 1
ATOM 833 C CA . GLU A 1 106 ? 12.971 4.533 0.820 1.00 72.81 106 GLU A CA 1
ATOM 834 C C . GLU A 1 106 ? 11.947 5.421 1.534 1.00 72.81 106 GLU A C 1
ATOM 836 O O . GLU A 1 106 ? 11.366 5.007 2.541 1.00 72.81 106 GLU A O 1
ATOM 841 N N . ALA A 1 107 ? 11.651 6.599 0.977 1.00 75.88 107 ALA A N 1
ATOM 842 C CA . ALA A 1 107 ? 10.645 7.519 1.501 1.00 75.88 107 ALA A CA 1
ATOM 843 C C . ALA A 1 107 ? 9.220 6.927 1.528 1.00 75.88 107 ALA A C 1
ATOM 845 O O . ALA A 1 107 ? 8.395 7.348 2.337 1.00 75.88 107 ALA A O 1
ATOM 846 N N . PHE A 1 108 ? 8.930 5.935 0.677 1.00 72.25 108 PHE A N 1
ATOM 847 C CA . PHE A 1 108 ? 7.670 5.179 0.679 1.00 72.25 108 PHE A CA 1
ATOM 848 C C . PHE A 1 108 ? 7.759 3.889 1.503 1.00 72.25 108 PHE A C 1
ATOM 850 O O . PHE A 1 108 ? 6.813 3.114 1.570 1.00 72.25 108 PHE A O 1
ATOM 857 N N . CYS A 1 109 ? 8.899 3.615 2.129 1.00 65.38 109 CYS A N 1
ATOM 858 C CA . CYS A 1 109 ? 9.108 2.427 2.955 1.00 65.38 109 CYS A CA 1
ATOM 859 C C . CYS A 1 109 ? 9.370 2.767 4.429 1.00 65.38 109 CYS A C 1
ATOM 861 O O . CYS A 1 109 ? 9.432 1.859 5.260 1.00 65.38 109 CYS A O 1
ATOM 863 N N . THR A 1 110 ? 9.525 4.051 4.767 1.00 62.47 110 THR A N 1
ATOM 864 C CA . THR A 1 110 ? 9.773 4.519 6.134 1.00 62.47 110 THR A CA 1
ATOM 865 C C . THR A 1 110 ? 8.452 4.722 6.873 1.00 62.47 110 THR A C 1
ATOM 867 O O . THR A 1 110 ? 7.676 5.616 6.551 1.00 62.47 110 THR A O 1
ATOM 870 N N . PHE A 1 111 ? 8.184 3.891 7.884 1.00 59.06 111 PHE A N 1
ATOM 871 C CA . PHE A 1 111 ? 6.965 3.975 8.691 1.00 59.06 111 PHE A CA 1
ATOM 872 C C . PHE A 1 111 ? 7.177 4.887 9.896 1.00 59.06 111 PHE A C 1
ATOM 874 O O . PHE A 1 111 ? 7.827 4.501 10.868 1.00 59.06 111 PHE A O 1
ATOM 881 N N . THR A 1 112 ? 6.592 6.082 9.869 1.00 48.03 112 THR A N 1
ATOM 882 C CA . THR A 1 112 ? 6.513 6.928 11.063 1.00 48.03 112 THR A CA 1
ATOM 883 C C . THR A 1 112 ? 5.225 6.592 11.806 1.00 48.03 112 THR A C 1
ATOM 885 O O . THR A 1 112 ? 4.175 7.170 11.537 1.00 48.03 112 THR A O 1
ATOM 888 N N . LEU A 1 113 ? 5.294 5.622 12.722 1.00 38.66 113 LEU A N 1
ATOM 889 C CA . LEU A 1 113 ? 4.230 5.396 13.701 1.00 38.66 113 LEU A CA 1
ATOM 890 C C . LEU A 1 113 ? 4.139 6.643 14.595 1.00 38.66 113 LEU A C 1
ATOM 892 O O . LEU A 1 113 ? 5.112 6.989 15.268 1.00 38.66 113 LEU A O 1
ATOM 896 N N . LYS A 1 114 ? 2.999 7.333 14.557 1.00 33.31 114 LYS A N 1
ATOM 897 C CA . LYS A 1 114 ? 2.583 8.257 15.616 1.00 33.31 114 LYS A CA 1
ATOM 898 C C . LYS A 1 114 ? 1.577 7.552 16.506 1.00 33.31 114 LYS A C 1
ATOM 900 O O . LYS A 1 114 ? 0.720 6.842 15.935 1.00 33.31 114 LYS A O 1
#

Sequence (114 aa):
MDPVVVGLIKPGEKLAVPMIQIVFALGSETCAIRHIQTQKQDDFMLYDIWIAGLSPEVFGVVDQDDQYIWNNLLLASRGWEKMFSHRDPITEAQMKSMSPLISSDEAFCTFTLK

Mean predicted aligned error: 10.13 Å

Solvent-accessible surface area (backbone atoms only — not comparable to full-atom values): 6798 Å² total; per-residue (Å²): 121,61,52,51,83,73,65,78,39,62,88,90,57,70,55,96,60,72,48,76,47,79,44,76,21,52,68,12,92,60,74,45,81,44,80,48,82,58,61,73,60,95,59,40,50,40,39,41,36,39,36,16,24,79,43,46,91,78,36,81,85,42,48,82,87,47,46,65,60,50,50,48,53,39,61,71,52,64,72,57,69,61,80,49,63,51,95,50,67,66,61,21,51,50,53,28,31,60,43,54,42,43,42,89,52,63,60,18,67,46,75,80,86,126

Secondary structure (DSSP, 8-state):
--TTTTTSS-TTPPPSS-EEEEEEETT-SS-EEEEEEEEEETTEEEEEEEEE--STTT-TTS-GGGHHHHHHHHHHTTTGGGGG--SSHHHHHHHHHTSTTSSSSGGGT-----

Foldseek 3Di:
DDCCVVPVAPVPDADPDAAEAEAELALEPDWDWDWDADDPPPHHGYTYIYTYHDDCVRPVVCDPVCVVVSVVVNVVCPPCVVVLDDPDPVSSLVSLLVQANNYPDVSNVDHDDD